Protein AF-A0A1Q3LDQ3-F1 (afdb_monomer_lite)

Foldseek 3Di:
DDDPPCPVVLLVLLLLQLVQLVVVCVVCCVVPVVLVVPPPVQVVLNVCSVVSNSVSNVVSSVVSCVVVVHDGQDSVRSPDPPDD

Radius of gyration: 14.41 Å; chains: 1; bounding box: 32×40×40 Å

pLDDT: mean 72.15, std 16.08, range [32.66, 90.19]

Secondary structure (DSSP, 8-state):
------TTTTHHHHHHHHHHHHHHHHHHTTTTHHHHTT-HHHHHHHHHHHTT-HHHHHHHHHHHHHHTTPPPPPGGG-S-----

Sequence (84 aa):
MSAFSSAASANMDDAAYCQALIKKYHTFAPAHRSEMAGTVDVNVAIEQCRTGNPAGGIPVLEKKLRDARLDLPSRDAAAPAAKP

Structure (mmCIF, N/CA/C/O backbone):
data_AF-A0A1Q3LDQ3-F1
#
_entry.id   AF-A0A1Q3LDQ3-F1
#
loop_
_atom_site.group_PDB
_atom_site.id
_atom_site.type_symbol
_atom_site.label_atom_id
_atom_site.label_alt_id
_atom_site.label_comp_id
_atom_site.label_asym_id
_atom_site.label_entity_id
_atom_site.label_seq_id
_atom_site.pdbx_PDB_ins_code
_atom_site.Cartn_x
_atom_site.Cartn_y
_atom_site.Cartn_z
_atom_site.occupancy
_atom_site.B_iso_or_equiv
_atom_site.auth_seq_id
_atom_site.auth_comp_id
_atom_site.auth_asym_id
_atom_site.auth_atom_id
_atom_site.pdbx_PDB_model_num
ATOM 1 N N . MET A 1 1 ? -19.602 22.414 26.369 1.00 41.88 1 MET A N 1
ATOM 2 C CA . MET A 1 1 ? -20.014 21.720 25.131 1.00 41.88 1 MET A CA 1
ATOM 3 C C . MET A 1 1 ? -19.072 20.557 24.879 1.00 41.88 1 MET A C 1
ATOM 5 O O . MET A 1 1 ? -17.901 20.788 24.611 1.00 41.88 1 MET A O 1
ATOM 9 N N . SER A 1 2 ? -19.567 19.328 24.997 1.00 55.34 2 SER A N 1
ATOM 10 C CA . SER A 1 2 ? -18.879 18.131 24.510 1.00 55.34 2 SER A CA 1
ATOM 11 C C . SER A 1 2 ? -18.948 18.099 22.98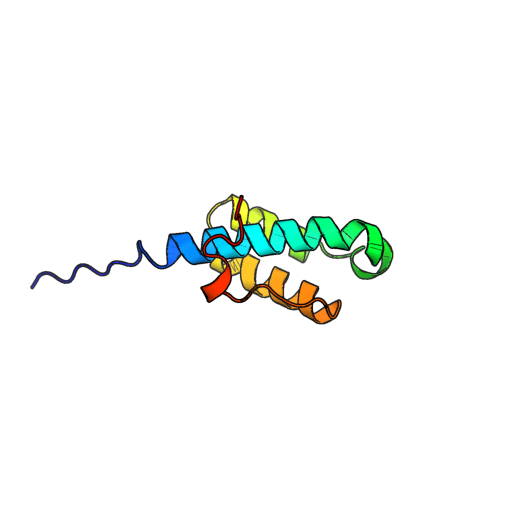0 1.00 55.34 2 SER A C 1
ATOM 13 O O . SER A 1 2 ? -20.038 18.221 22.429 1.00 55.34 2 SER A O 1
ATOM 15 N N . ALA A 1 3 ? -17.814 17.917 22.304 1.00 45.91 3 ALA A N 1
ATOM 16 C CA . ALA A 1 3 ? -17.759 17.555 20.888 1.00 45.91 3 ALA A CA 1
ATOM 17 C C . ALA A 1 3 ? -16.700 16.464 20.722 1.00 45.91 3 ALA A C 1
ATOM 19 O O . ALA A 1 3 ? -15.510 16.719 20.549 1.00 45.91 3 ALA A O 1
ATOM 20 N N . PHE A 1 4 ? -17.160 15.225 20.863 1.00 51.62 4 PHE A N 1
ATOM 21 C CA . PHE A 1 4 ? -16.400 14.022 20.575 1.00 51.62 4 PHE A CA 1
ATOM 22 C C . PHE A 1 4 ? -16.201 13.967 19.055 1.00 51.62 4 PHE A C 1
ATOM 24 O O . PHE A 1 4 ? -17.095 13.560 18.317 1.00 51.62 4 PHE A O 1
ATOM 31 N N . SER A 1 5 ? -15.055 14.443 1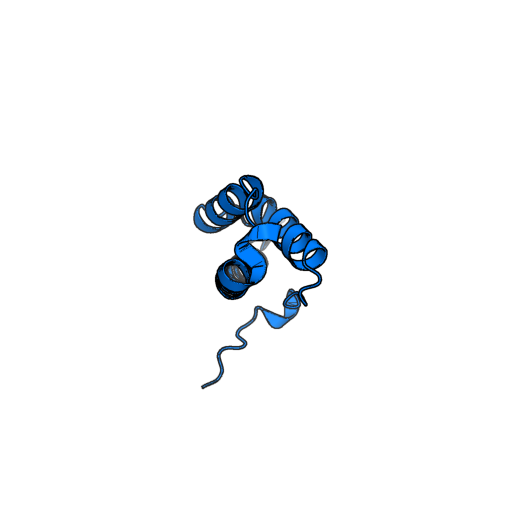8.566 1.00 44.91 5 SER A N 1
ATOM 32 C CA . SER A 1 5 ? -14.662 14.190 17.180 1.00 44.91 5 SER A CA 1
ATOM 33 C C . SER A 1 5 ? -14.118 12.768 17.115 1.00 44.91 5 SER A C 1
ATOM 35 O O . SER A 1 5 ? -12.929 12.533 17.326 1.00 44.91 5 SER A O 1
ATOM 37 N N . SER A 1 6 ? -15.015 11.810 16.875 1.00 46.00 6 SER A N 1
ATOM 38 C CA . SER A 1 6 ? -14.684 10.435 16.495 1.00 46.00 6 SER A CA 1
ATOM 39 C C . SER A 1 6 ? -13.909 10.422 15.171 1.00 46.00 6 SER A C 1
ATOM 41 O O . SER A 1 6 ? -14.450 10.072 14.131 1.00 46.00 6 SER A O 1
ATOM 43 N N . ALA A 1 7 ? -12.620 10.759 15.197 1.00 48.12 7 ALA A N 1
ATOM 44 C CA . ALA A 1 7 ? -11.685 10.414 14.123 1.00 48.12 7 ALA A CA 1
ATOM 45 C C . ALA A 1 7 ? -11.198 8.951 14.232 1.00 48.12 7 ALA A C 1
ATOM 47 O O . ALA A 1 7 ? -10.416 8.483 13.412 1.00 48.12 7 ALA A O 1
ATOM 48 N N . ALA A 1 8 ? -11.677 8.197 15.228 1.00 46.94 8 ALA A N 1
ATOM 49 C CA . ALA A 1 8 ? -11.270 6.815 15.476 1.00 46.94 8 ALA A CA 1
ATOM 50 C C . ALA A 1 8 ? -11.961 5.771 14.571 1.00 46.94 8 ALA A C 1
ATOM 52 O O . ALA A 1 8 ? -11.590 4.602 14.617 1.00 46.94 8 ALA A O 1
ATOM 53 N N . SER A 1 9 ? -12.936 6.167 13.739 1.00 45.09 9 SER A N 1
ATOM 54 C CA . SER A 1 9 ? -13.718 5.233 12.903 1.00 45.09 9 SER A CA 1
ATOM 55 C C . SER A 1 9 ? -13.414 5.304 11.401 1.00 45.09 9 SER A C 1
ATOM 57 O O . SER A 1 9 ? -13.758 4.369 10.693 1.00 45.09 9 SER A O 1
ATOM 59 N N . ALA A 1 10 ? -12.719 6.343 10.919 1.00 51.47 10 ALA A N 1
ATOM 60 C CA . ALA A 1 10 ? -12.159 6.380 9.557 1.00 51.47 10 ALA A CA 1
ATOM 61 C C . ALA A 1 10 ? -10.769 5.714 9.484 1.00 51.47 10 ALA A C 1
ATOM 63 O O . ALA A 1 10 ? -10.376 5.161 8.464 1.00 51.47 10 ALA A O 1
ATOM 64 N N . ASN A 1 11 ? -10.045 5.691 10.609 1.00 51.66 11 ASN A N 1
ATOM 65 C CA . ASN A 1 11 ? -8.674 5.187 10.675 1.00 51.66 11 ASN A CA 1
ATOM 66 C C . ASN A 1 11 ? -8.565 3.659 10.498 1.00 51.66 11 ASN A C 1
ATOM 68 O O . ASN A 1 11 ? -7.529 3.159 10.065 1.00 51.66 11 ASN A O 1
ATOM 72 N N . MET A 1 12 ? -9.624 2.912 10.835 1.00 53.69 12 MET A N 1
ATOM 73 C CA . MET A 1 12 ? -9.673 1.462 10.608 1.00 53.69 12 MET A CA 1
ATOM 74 C C . MET A 1 12 ? -9.814 1.131 9.118 1.00 53.69 12 MET A C 1
ATOM 76 O O . MET A 1 12 ? -9.182 0.190 8.640 1.00 53.69 12 MET A O 1
ATOM 80 N N . ASP A 1 13 ? -10.594 1.930 8.387 1.00 74.00 13 ASP A N 1
ATOM 81 C CA . ASP A 1 13 ? -10.889 1.699 6.974 1.00 74.00 13 ASP A CA 1
ATOM 82 C C . ASP A 1 13 ? -9.690 2.059 6.090 1.00 74.00 13 ASP A C 1
ATOM 84 O O . ASP A 1 13 ? -9.283 1.256 5.260 1.00 74.00 13 ASP A O 1
ATOM 88 N N . ASP A 1 14 ? -9.015 3.188 6.345 1.00 77.56 14 ASP A N 1
ATOM 89 C CA . ASP A 1 14 ? -7.787 3.551 5.621 1.00 77.56 14 ASP A CA 1
ATOM 90 C C . ASP A 1 14 ? -6.639 2.552 5.872 1.00 77.56 14 ASP A C 1
ATOM 92 O O . ASP A 1 14 ? -5.886 2.211 4.956 1.00 77.56 14 ASP A O 1
ATOM 96 N N . ALA A 1 15 ? -6.499 2.026 7.094 1.00 79.75 15 ALA A N 1
ATOM 97 C CA . ALA A 1 15 ? -5.498 1.001 7.389 1.00 79.75 15 ALA A CA 1
ATOM 98 C C . ALA A 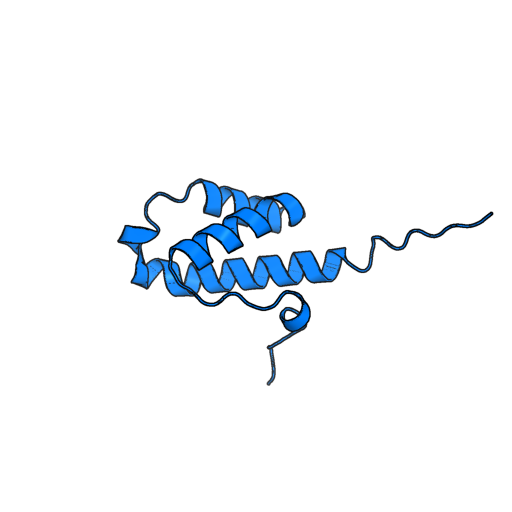1 15 ? -5.804 -0.321 6.659 1.00 79.75 15 ALA A C 1
ATOM 100 O O . ALA A 1 15 ? -4.908 -0.906 6.041 1.00 79.75 15 ALA A O 1
ATOM 101 N N . ALA A 1 16 ? -7.064 -0.769 6.680 1.00 83.12 16 ALA A N 1
ATOM 102 C CA . ALA A 1 16 ? -7.516 -1.949 5.941 1.00 83.12 16 ALA A CA 1
ATOM 103 C C . ALA A 1 16 ? -7.364 -1.759 4.424 1.00 83.12 16 ALA A C 1
ATOM 105 O O . ALA A 1 16 ? -6.858 -2.644 3.726 1.00 83.12 16 ALA A O 1
ATOM 106 N N . TYR A 1 17 ? -7.712 -0.574 3.926 1.00 85.00 17 TYR A N 1
ATOM 107 C CA . TYR A 1 17 ? -7.556 -0.182 2.534 1.00 85.00 17 TYR A CA 1
ATOM 108 C C . TYR A 1 17 ? -6.097 -0.224 2.107 1.00 85.00 17 TYR A C 1
ATOM 110 O O . TYR A 1 17 ? -5.761 -0.827 1.084 1.00 85.00 17 TYR A O 1
ATOM 118 N N . CYS A 1 18 ? -5.198 0.335 2.919 1.00 87.88 18 CYS A N 1
ATOM 119 C CA . CYS A 1 18 ? -3.795 0.296 2.569 1.00 87.88 18 CYS A CA 1
ATOM 120 C C . CYS A 1 18 ? -3.244 -1.135 2.553 1.00 87.88 18 CYS A C 1
ATOM 122 O O . CYS A 1 18 ? -2.536 -1.502 1.618 1.00 87.88 18 CYS A O 1
ATOM 124 N N . GLN A 1 19 ? -3.627 -1.990 3.505 1.00 86.00 19 GLN A N 1
ATOM 125 C CA . GLN A 1 19 ? -3.247 -3.408 3.472 1.00 86.00 19 GLN A CA 1
ATOM 126 C C . GLN A 1 19 ? -3.757 -4.121 2.209 1.00 86.00 19 GLN A C 1
ATOM 128 O O . GLN A 1 19 ? -3.022 -4.905 1.601 1.00 86.00 19 GLN A O 1
ATOM 133 N N . ALA A 1 20 ? -4.979 -3.817 1.760 1.00 87.12 20 ALA A N 1
ATOM 134 C CA . ALA A 1 20 ? -5.523 -4.358 0.517 1.00 87.12 20 ALA A CA 1
ATOM 135 C C . ALA A 1 20 ? -4.698 -3.928 -0.711 1.00 87.12 20 ALA A C 1
ATOM 137 O O . ALA A 1 20 ? -4.381 -4.763 -1.564 1.00 87.12 20 ALA A O 1
ATOM 138 N N . LEU A 1 21 ? -4.287 -2.657 -0.780 1.00 86.25 21 LEU A N 1
ATOM 139 C CA . LEU A 1 21 ? -3.425 -2.144 -1.850 1.00 86.25 21 LEU A CA 1
ATOM 140 C C . LEU A 1 21 ? -2.044 -2.806 -1.848 1.00 86.25 21 LEU A C 1
ATOM 142 O O . LEU A 1 21 ? -1.562 -3.209 -2.905 1.00 86.25 21 LEU A O 1
ATOM 146 N N . ILE A 1 22 ? -1.429 -2.969 -0.673 1.00 86.81 22 ILE A N 1
ATOM 147 C CA . ILE A 1 22 ? -0.129 -3.638 -0.507 1.00 86.81 22 ILE A CA 1
ATOM 148 C C . ILE A 1 22 ? -0.215 -5.085 -1.000 1.00 86.81 22 ILE A C 1
ATOM 150 O O . ILE A 1 22 ? 0.608 -5.528 -1.803 1.00 86.81 22 ILE A O 1
ATOM 154 N N . LYS A 1 23 ? -1.248 -5.822 -0.574 1.00 86.56 23 LYS A N 1
ATOM 155 C CA . LYS A 1 23 ? -1.477 -7.208 -1.005 1.00 86.56 23 LYS A CA 1
ATOM 156 C C . LYS A 1 23 ? -1.652 -7.301 -2.520 1.00 86.56 23 LYS A C 1
ATOM 158 O O . LYS A 1 23 ? -1.083 -8.194 -3.152 1.00 86.56 23 LYS A O 1
ATOM 163 N N . LYS A 1 24 ? -2.396 -6.361 -3.111 1.00 84.06 24 LYS A N 1
ATOM 164 C CA . LYS A 1 24 ? -2.566 -6.272 -4.562 1.00 84.06 24 LYS A CA 1
ATOM 165 C C . LYS A 1 24 ? -1.217 -6.029 -5.235 1.00 84.06 24 LYS A C 1
ATOM 167 O O . LYS A 1 24 ? -0.802 -6.840 -6.056 1.00 84.06 24 LYS A O 1
ATOM 172 N N . TYR A 1 25 ? -0.479 -5.008 -4.810 1.00 82.88 25 TYR A N 1
ATOM 173 C CA . TYR A 1 25 ? 0.854 -4.710 -5.329 1.00 82.88 25 TYR A CA 1
ATOM 174 C C . TYR A 1 25 ? 1.777 -5.934 -5.299 1.00 82.88 25 TYR A C 1
ATOM 176 O O . TYR A 1 25 ? 2.325 -6.290 -6.334 1.00 82.88 25 TYR A O 1
ATOM 184 N N . HIS A 1 26 ? 1.881 -6.654 -4.179 1.00 82.75 26 HIS A N 1
ATOM 185 C CA . HIS A 1 26 ? 2.717 -7.860 -4.099 1.00 82.75 26 HIS A CA 1
ATOM 186 C C . HIS A 1 26 ? 2.252 -9.012 -4.997 1.00 82.75 26 HIS A C 1
ATOM 188 O O . HIS A 1 26 ? 3.083 -9.798 -5.444 1.00 82.75 26 HIS A O 1
ATOM 194 N N . THR A 1 27 ? 0.952 -9.109 -5.281 1.00 83.00 27 THR A N 1
ATOM 195 C CA . THR A 1 27 ? 0.406 -10.122 -6.198 1.00 83.00 27 THR A CA 1
ATOM 196 C C . THR A 1 27 ? 0.768 -9.807 -7.654 1.00 83.00 27 THR A C 1
ATOM 198 O O . THR A 1 27 ? 1.091 -10.713 -8.417 1.00 83.00 27 THR A O 1
ATOM 201 N N . PHE A 1 28 ? 0.765 -8.526 -8.038 1.00 75.56 28 PHE A N 1
ATOM 202 C CA . PHE A 1 28 ? 1.007 -8.092 -9.421 1.00 75.56 28 PHE A CA 1
ATOM 203 C C . PHE A 1 28 ? 2.478 -7.752 -9.726 1.00 75.56 28 PHE A C 1
ATOM 205 O O . PHE A 1 28 ? 2.934 -7.947 -10.853 1.00 75.56 28 PHE A O 1
ATOM 212 N N . ALA A 1 29 ? 3.254 -7.310 -8.736 1.00 75.44 29 ALA A N 1
ATOM 213 C CA . ALA A 1 29 ? 4.666 -6.956 -8.876 1.00 75.44 29 ALA A CA 1
ATOM 214 C C . ALA A 1 29 ? 5.567 -8.035 -9.501 1.00 75.44 29 ALA A C 1
ATOM 216 O O . ALA A 1 29 ? 6.411 -7.666 -10.317 1.00 75.44 29 ALA A O 1
ATOM 217 N N . PRO A 1 30 ? 5.445 -9.342 -9.190 1.00 72.19 30 PRO A N 1
ATOM 218 C CA . PRO A 1 30 ? 6.281 -10.350 -9.841 1.00 72.19 30 PRO A CA 1
ATOM 219 C C . PRO A 1 30 ? 5.954 -10.523 -11.331 1.00 72.19 30 PRO A C 1
ATOM 221 O O . PRO A 1 30 ? 6.872 -10.757 -12.114 1.00 72.19 30 PRO A O 1
ATOM 224 N N . ALA A 1 31 ? 4.688 -10.366 -11.732 1.00 73.62 31 ALA A N 1
ATOM 225 C CA . ALA A 1 31 ? 4.261 -10.456 -13.132 1.00 73.62 31 ALA A CA 1
ATOM 226 C C . ALA A 1 31 ? 4.652 -9.209 -13.946 1.00 73.62 31 ALA A C 1
ATOM 228 O O . ALA A 1 31 ? 5.007 -9.319 -15.115 1.00 73.62 31 ALA A O 1
ATOM 229 N N . HIS A 1 32 ? 4.663 -8.038 -13.306 1.00 71.00 32 HIS A N 1
ATOM 230 C CA . HIS A 1 32 ? 4.975 -6.744 -13.923 1.00 71.00 32 HIS A CA 1
ATOM 231 C C . HIS A 1 32 ? 6.304 -6.173 -13.427 1.00 71.00 32 HIS A C 1
ATOM 233 O O . HIS A 1 32 ? 6.473 -4.959 -13.299 1.00 71.00 32 HIS A O 1
ATOM 239 N N . ARG A 1 33 ? 7.271 -7.049 -13.127 1.00 67.00 33 ARG A N 1
ATOM 240 C CA . ARG A 1 33 ? 8.529 -6.657 -12.481 1.00 67.00 33 ARG A CA 1
ATOM 241 C C . ARG A 1 33 ? 9.253 -5.549 -13.241 1.00 67.00 33 ARG A C 1
ATOM 243 O O . ARG A 1 33 ? 9.805 -4.685 -12.585 1.00 67.00 33 ARG A O 1
ATOM 250 N N . SER A 1 34 ? 9.215 -5.519 -14.572 1.00 66.94 34 SER A N 1
ATOM 251 C CA . SER A 1 34 ? 9.841 -4.449 -15.368 1.00 66.94 34 SER A CA 1
ATOM 252 C C . SER A 1 34 ? 9.128 -3.093 -15.254 1.00 66.94 34 SER A C 1
ATOM 254 O O . SER A 1 34 ? 9.793 -2.066 -15.266 1.00 66.94 34 SER A O 1
ATOM 256 N N . GLU A 1 35 ? 7.802 -3.068 -15.088 1.00 65.25 35 GLU A N 1
ATOM 257 C CA . GLU A 1 35 ? 7.016 -1.835 -14.873 1.00 65.25 35 GLU A CA 1
ATOM 258 C C . GLU A 1 35 ? 7.063 -1.362 -13.405 1.00 65.25 35 GLU A C 1
ATOM 260 O O . GLU A 1 35 ? 6.838 -0.187 -13.091 1.00 65.25 35 GLU A O 1
ATOM 265 N N . MET A 1 36 ? 7.372 -2.283 -12.487 1.00 65.69 36 MET A N 1
ATOM 266 C CA . MET A 1 36 ? 7.470 -2.037 -11.043 1.00 65.69 36 MET A CA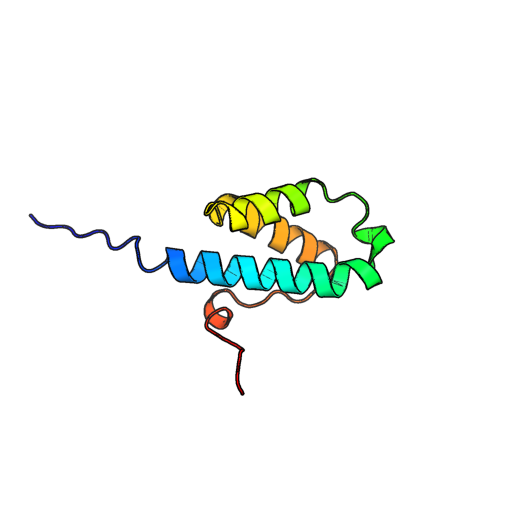 1
ATOM 267 C C . MET A 1 36 ? 8.921 -1.970 -10.519 1.00 65.69 36 MET A C 1
ATOM 269 O O . MET A 1 36 ? 9.148 -1.638 -9.351 1.00 65.69 36 MET A O 1
ATOM 273 N N . ALA A 1 37 ? 9.921 -2.241 -11.362 1.00 54.62 37 ALA A N 1
ATOM 274 C CA . ALA A 1 37 ? 11.345 -2.088 -11.068 1.00 54.62 37 ALA A CA 1
ATOM 275 C C . ALA A 1 37 ? 11.704 -0.598 -11.112 1.00 54.62 37 ALA A C 1
ATOM 277 O O . ALA A 1 37 ? 12.031 -0.045 -12.153 1.00 54.62 37 ALA A O 1
ATOM 278 N N . GLY A 1 38 ? 11.580 0.073 -9.972 1.00 58.59 38 GLY A N 1
ATOM 279 C CA . GLY A 1 38 ? 11.822 1.515 -9.852 1.00 58.59 38 GLY A CA 1
ATOM 280 C C . GLY A 1 38 ? 10.994 2.190 -8.765 1.00 58.59 38 GLY A C 1
ATOM 281 O O . GLY A 1 38 ? 11.152 3.377 -8.512 1.00 58.59 38 GLY A O 1
ATOM 282 N N . THR A 1 39 ? 10.113 1.445 -8.098 1.00 70.56 39 THR A N 1
ATOM 283 C CA . THR A 1 39 ? 9.120 2.027 -7.196 1.00 70.56 39 THR A CA 1
ATOM 284 C C . THR A 1 39 ? 9.599 2.136 -5.748 1.00 70.56 39 THR A C 1
ATOM 286 O O . THR A 1 39 ? 8.996 1.571 -4.835 1.00 70.56 39 THR A O 1
ATOM 289 N N . VAL A 1 40 ? 10.682 2.889 -5.524 1.00 78.56 40 VAL A N 1
ATOM 290 C CA . VAL A 1 40 ? 11.113 3.280 -4.166 1.00 78.56 40 VAL A CA 1
ATOM 291 C C . VAL A 1 40 ? 9.949 3.934 -3.418 1.00 78.56 40 VAL A C 1
ATOM 293 O O . VAL A 1 40 ? 9.692 3.584 -2.268 1.00 78.56 40 VAL A O 1
ATOM 296 N N . ASP A 1 41 ? 9.169 4.773 -4.102 1.00 82.00 41 ASP A N 1
ATOM 297 C CA . ASP A 1 41 ? 7.963 5.404 -3.562 1.00 82.00 41 ASP A CA 1
ATOM 298 C C . ASP A 1 41 ? 6.921 4.397 -3.063 1.00 82.00 41 ASP A C 1
ATOM 300 O O . ASP A 1 41 ? 6.299 4.631 -2.031 1.00 82.00 41 ASP A O 1
ATOM 304 N N . VAL A 1 42 ? 6.747 3.247 -3.729 1.00 83.38 42 VAL A N 1
ATOM 305 C CA . VAL A 1 42 ? 5.807 2.219 -3.246 1.00 83.38 42 VAL A CA 1
ATOM 306 C C . VAL A 1 42 ? 6.351 1.500 -2.025 1.00 83.38 42 VAL A C 1
ATOM 308 O O . VAL A 1 42 ? 5.583 1.243 -1.107 1.00 83.38 42 VAL A O 1
ATOM 311 N N . ASN A 1 43 ? 7.653 1.218 -1.952 1.00 85.31 43 ASN A N 1
ATOM 312 C CA . ASN A 1 43 ? 8.230 0.666 -0.723 1.00 85.31 43 ASN A CA 1
ATOM 313 C C . ASN A 1 43 ? 8.066 1.637 0.453 1.00 85.31 43 ASN A C 1
ATOM 315 O O . ASN A 1 43 ? 7.678 1.217 1.540 1.00 85.31 43 ASN A O 1
ATOM 319 N N . VAL A 1 44 ? 8.291 2.934 0.228 1.00 89.25 44 VAL A N 1
ATOM 320 C CA . VAL A 1 44 ? 8.037 3.972 1.236 1.00 89.25 44 VAL A CA 1
ATOM 321 C C . VAL A 1 44 ? 6.555 4.010 1.610 1.00 89.25 44 VAL A C 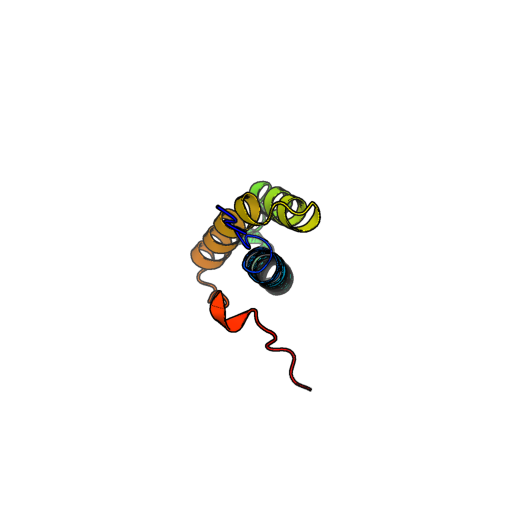1
ATOM 323 O O . VAL A 1 44 ? 6.232 4.072 2.790 1.00 89.25 44 VAL A O 1
ATOM 326 N N . ALA A 1 45 ? 5.646 3.913 0.642 1.00 88.38 45 ALA A N 1
ATOM 327 C CA . ALA A 1 45 ? 4.207 3.880 0.885 1.00 88.3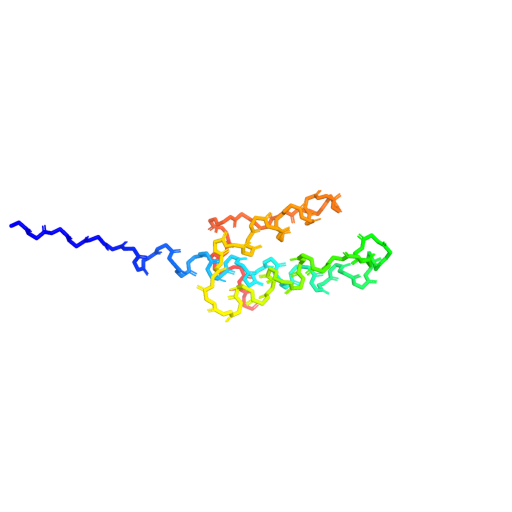8 45 ALA A CA 1
ATOM 328 C C . ALA A 1 45 ? 3.754 2.648 1.685 1.00 88.38 45 ALA A C 1
ATOM 330 O O . ALA A 1 45 ? 2.955 2.778 2.612 1.00 88.38 45 ALA A O 1
ATOM 331 N N . ILE A 1 46 ? 4.295 1.467 1.368 1.00 87.62 46 ILE A N 1
ATOM 332 C CA . ILE A 1 46 ? 4.086 0.225 2.124 1.00 87.62 46 ILE A CA 1
ATOM 333 C C . ILE A 1 46 ? 4.524 0.438 3.578 1.00 87.62 46 ILE A C 1
ATOM 335 O O . ILE A 1 46 ? 3.758 0.150 4.498 1.00 87.62 46 ILE A O 1
ATOM 339 N N . GLU A 1 47 ? 5.716 0.994 3.801 1.00 90.19 47 GLU A N 1
ATOM 340 C CA . GLU A 1 47 ? 6.224 1.264 5.151 1.00 90.19 47 GLU A CA 1
ATOM 341 C C . GLU A 1 47 ? 5.409 2.334 5.887 1.00 90.19 47 GLU A C 1
ATOM 343 O O . GLU A 1 47 ? 5.109 2.171 7.069 1.00 90.19 47 GLU A O 1
ATOM 348 N N . GLN A 1 48 ? 4.963 3.392 5.208 1.00 89.31 48 GLN A N 1
ATOM 349 C CA . GLN A 1 48 ? 4.069 4.392 5.801 1.00 89.31 48 GLN A CA 1
ATOM 350 C C . GLN A 1 48 ? 2.760 3.753 6.270 1.00 89.31 48 GLN A C 1
ATOM 352 O O . GLN A 1 48 ? 2.310 3.999 7.385 1.00 89.31 48 GLN A O 1
ATOM 357 N N . CYS A 1 49 ? 2.196 2.836 5.492 1.00 87.94 49 CYS A N 1
ATOM 358 C CA . CYS A 1 49 ? 1.004 2.112 5.911 1.00 87.94 49 CYS A CA 1
ATOM 359 C C . CYS A 1 49 ? 1.249 1.131 7.059 1.00 87.94 49 CYS A C 1
ATOM 361 O O . CYS A 1 49 ? 0.389 0.981 7.924 1.00 87.94 49 CYS A O 1
ATOM 363 N N . ARG A 1 50 ? 2.423 0.493 7.118 1.00 85.00 50 ARG A N 1
ATOM 364 C CA . ARG A 1 50 ? 2.804 -0.388 8.237 1.00 85.00 50 ARG A CA 1
ATOM 365 C C . ARG A 1 50 ? 3.087 0.377 9.528 1.00 85.00 50 ARG A C 1
ATOM 367 O O . ARG A 1 50 ? 2.826 -0.145 10.605 1.00 85.00 50 ARG A O 1
ATOM 374 N N . THR A 1 51 ? 3.591 1.603 9.425 1.00 87.00 51 THR A N 1
ATOM 375 C CA . THR A 1 51 ? 3.902 2.478 10.568 1.00 87.00 51 THR A CA 1
ATOM 376 C C . THR A 1 51 ? 2.690 3.267 11.076 1.00 87.00 51 THR A C 1
ATOM 378 O O . THR A 1 51 ? 2.816 4.027 12.032 1.00 87.00 51 THR A O 1
ATOM 381 N N . GLY A 1 52 ? 1.505 3.067 10.485 1.00 82.31 52 GLY A N 1
ATOM 382 C CA . GLY A 1 52 ? 0.267 3.726 10.912 1.00 82.31 52 GLY A CA 1
ATOM 383 C C . GLY A 1 52 ? 0.031 5.097 10.276 1.00 82.31 52 GLY A C 1
ATOM 384 O O . GLY A 1 52 ? -0.792 5.860 10.771 1.00 82.31 52 GLY A O 1
ATOM 385 N N . ASN A 1 53 ? 0.710 5.403 9.168 1.00 85.38 53 ASN A N 1
ATOM 386 C CA . ASN A 1 53 ? 0.475 6.573 8.324 1.00 85.38 53 ASN A CA 1
ATOM 387 C C . ASN A 1 53 ? -0.140 6.173 6.961 1.00 85.38 53 ASN A C 1
ATOM 389 O O . ASN A 1 53 ? 0.508 6.294 5.915 1.00 85.38 53 ASN A O 1
ATOM 393 N N . PRO A 1 54 ? -1.396 5.688 6.929 1.00 83.19 54 PRO A N 1
ATOM 394 C CA . PRO A 1 54 ? -2.040 5.297 5.679 1.00 83.19 54 PRO A CA 1
ATOM 395 C C . PRO A 1 54 ? -2.276 6.496 4.745 1.00 83.19 54 PRO A C 1
ATOM 397 O O . PRO A 1 54 ? -2.208 6.345 3.528 1.00 83.19 54 PRO A O 1
ATOM 400 N N . ALA A 1 55 ? -2.463 7.702 5.291 1.00 83.69 55 ALA A N 1
ATOM 401 C CA . ALA A 1 55 ? -2.719 8.915 4.515 1.00 83.69 55 ALA A CA 1
ATOM 402 C C . ALA A 1 55 ? -1.592 9.262 3.525 1.00 83.69 55 ALA A C 1
ATOM 404 O O . ALA A 1 55 ? -1.867 9.783 2.445 1.00 83.69 55 ALA A O 1
ATOM 405 N N . GLY A 1 56 ? -0.335 8.959 3.865 1.00 84.31 56 GLY A N 1
ATOM 406 C CA . GLY A 1 56 ? 0.798 9.174 2.964 1.00 84.31 56 GLY A CA 1
ATOM 407 C C . GLY A 1 56 ? 1.063 8.008 2.002 1.00 84.31 56 GLY A C 1
ATOM 408 O O . GLY A 1 56 ? 1.481 8.234 0.866 1.00 84.31 56 GLY A O 1
ATOM 409 N N . GLY A 1 57 ? 0.763 6.768 2.408 1.00 86.19 57 GLY A N 1
ATOM 410 C CA . GLY A 1 57 ? 1.028 5.579 1.592 1.00 86.19 57 GLY A CA 1
ATOM 411 C C . GLY A 1 57 ? -0.055 5.262 0.556 1.00 86.19 57 GLY A C 1
ATOM 412 O O . GLY A 1 57 ? 0.252 4.935 -0.593 1.00 86.19 57 GLY A O 1
ATOM 413 N N . ILE A 1 58 ? -1.330 5.409 0.922 1.00 88.44 58 ILE A N 1
ATOM 414 C CA . ILE A 1 58 ? -2.462 5.107 0.041 1.00 88.44 58 ILE A CA 1
ATOM 415 C C . ILE A 1 58 ? -2.385 5.829 -1.320 1.00 88.44 58 ILE A C 1
ATOM 417 O O . ILE A 1 58 ? -2.446 5.138 -2.339 1.00 88.44 58 ILE A O 1
ATOM 421 N N . PRO A 1 59 ? -2.224 7.168 -1.408 1.00 88.25 59 PRO A N 1
ATOM 422 C CA . PRO A 1 59 ? -2.264 7.856 -2.701 1.00 88.25 59 PRO A CA 1
ATOM 423 C C . PRO A 1 59 ? -1.141 7.413 -3.650 1.00 88.25 59 PRO A C 1
ATOM 425 O O . PRO A 1 59 ? -1.324 7.410 -4.869 1.00 88.25 59 PRO A O 1
ATOM 428 N N . VAL A 1 60 ? 0.008 7.001 -3.108 1.00 88.50 60 VAL A N 1
ATOM 429 C CA . VAL A 1 60 ? 1.148 6.497 -3.885 1.00 88.50 60 VAL A CA 1
ATOM 430 C C . VAL A 1 60 ? 0.861 5.097 -4.428 1.00 88.50 60 VAL A C 1
ATOM 432 O O . VAL A 1 60 ? 1.030 4.851 -5.625 1.00 88.50 60 VAL A O 1
ATOM 435 N N . LEU A 1 61 ? 0.376 4.197 -3.568 1.00 85.94 61 LEU A N 1
ATOM 436 C CA . LEU A 1 61 ? -0.021 2.839 -3.945 1.00 85.94 61 LEU A CA 1
ATOM 437 C C . LEU A 1 61 ? -1.153 2.852 -4.981 1.00 85.94 61 LEU A C 1
ATOM 439 O O . LEU A 1 61 ? -1.056 2.179 -6.007 1.00 85.94 61 LEU A O 1
ATOM 443 N N . GLU A 1 62 ? -2.188 3.665 -4.760 1.00 87.38 62 GLU A N 1
ATOM 444 C CA . GLU A 1 62 ? -3.293 3.846 -5.701 1.00 87.38 62 GLU A CA 1
ATOM 445 C C . GLU A 1 62 ? -2.801 4.336 -7.066 1.00 87.38 62 GLU A C 1
ATOM 447 O O . GLU A 1 62 ? -3.180 3.790 -8.104 1.00 87.38 62 GLU A O 1
ATOM 452 N N . LYS A 1 63 ? -1.936 5.359 -7.078 1.00 85.94 63 LYS A N 1
ATOM 453 C CA . LYS A 1 63 ? -1.398 5.912 -8.321 1.00 85.94 63 LYS A CA 1
ATOM 454 C C . LYS A 1 63 ? -0.602 4.867 -9.090 1.00 85.94 63 LYS A C 1
ATOM 456 O O . LYS A 1 63 ? -0.814 4.744 -10.291 1.00 85.94 63 LYS A O 1
ATOM 461 N N . LYS A 1 64 ? 0.267 4.100 -8.423 1.00 83.88 64 LYS A N 1
ATOM 462 C CA . LYS A 1 64 ? 1.085 3.089 -9.105 1.00 83.88 64 LYS A CA 1
ATOM 463 C C . LYS A 1 64 ? 0.242 1.950 -9.669 1.00 83.88 64 LYS A C 1
ATOM 465 O O . LYS A 1 64 ? 0.468 1.530 -10.798 1.00 83.88 64 LYS A O 1
ATOM 470 N N . LEU A 1 65 ? -0.727 1.459 -8.901 1.00 84.19 65 LEU A N 1
ATOM 471 C CA . LEU A 1 65 ? -1.626 0.407 -9.366 1.00 84.19 65 LEU A CA 1
ATOM 472 C C . LEU A 1 65 ? -2.469 0.896 -10.560 1.00 84.19 65 LEU A C 1
ATOM 474 O O . LEU A 1 65 ? -2.584 0.169 -11.542 1.00 84.19 65 LEU A O 1
ATOM 478 N N . ARG A 1 66 ? -2.963 2.146 -10.550 1.00 84.44 66 ARG A N 1
ATOM 479 C CA . ARG A 1 66 ? -3.649 2.735 -11.719 1.00 84.44 66 ARG A CA 1
ATOM 480 C C . ARG A 1 66 ? -2.739 2.936 -12.925 1.00 84.44 66 ARG A C 1
ATOM 482 O O . ARG A 1 66 ? -3.180 2.712 -14.047 1.00 84.44 66 ARG A O 1
ATOM 489 N N . ASP A 1 67 ? -1.498 3.359 -12.706 1.00 84.06 67 ASP A N 1
ATOM 490 C CA . ASP A 1 67 ? -0.491 3.534 -13.761 1.00 84.06 67 ASP A CA 1
ATOM 491 C C . ASP A 1 67 ? -0.194 2.201 -14.468 1.00 84.06 67 ASP A C 1
ATOM 493 O O . ASP A 1 67 ? -0.181 2.132 -15.694 1.00 84.06 67 ASP A O 1
ATOM 497 N N . ALA A 1 68 ? -0.139 1.112 -13.695 1.00 78.62 68 ALA A N 1
ATOM 498 C CA . ALA A 1 68 ? -0.070 -0.264 -14.191 1.00 78.62 68 ALA A CA 1
ATOM 499 C C . ALA A 1 68 ? -1.403 -0.792 -14.774 1.00 78.62 68 ALA A C 1
ATOM 501 O O . ALA A 1 68 ? -1.526 -1.982 -15.058 1.00 78.62 68 ALA A O 1
ATOM 502 N N . ARG A 1 69 ? -2.424 0.068 -14.928 1.00 81.50 69 ARG A N 1
ATOM 503 C CA . ARG A 1 69 ? -3.786 -0.262 -15.394 1.00 81.50 69 ARG A CA 1
ATOM 504 C C . ARG A 1 69 ? -4.467 -1.380 -14.598 1.00 81.50 69 ARG A C 1
ATOM 506 O O . ARG A 1 69 ? -5.301 -2.112 -15.129 1.00 81.50 69 ARG A O 1
ATOM 513 N N . LEU A 1 70 ? -4.128 -1.501 -13.318 1.00 78.56 70 LEU A N 1
ATOM 514 C CA . LEU A 1 70 ? -4.756 -2.442 -12.404 1.00 78.56 70 LEU A CA 1
ATOM 515 C C . LEU A 1 70 ? -6.003 -1.810 -11.793 1.00 78.56 70 LEU A C 1
ATOM 517 O O . LEU A 1 70 ? -6.008 -0.647 -11.389 1.00 78.56 70 LEU A O 1
ATOM 521 N N . ASP A 1 71 ? -7.053 -2.616 -11.687 1.00 79.00 71 ASP A N 1
ATOM 522 C CA . ASP A 1 71 ? -8.264 -2.238 -10.973 1.00 79.00 71 ASP A CA 1
ATOM 523 C C . ASP A 1 71 ? -7.946 -1.997 -9.487 1.00 79.00 71 ASP A C 1
ATOM 525 O O . ASP A 1 71 ? -7.203 -2.770 -8.874 1.00 79.00 71 ASP A O 1
ATOM 529 N N . LEU A 1 72 ? -8.467 -0.931 -8.888 1.00 75.00 72 LEU A N 1
ATOM 530 C CA . LEU A 1 72 ? -8.243 -0.640 -7.473 1.00 75.00 72 LEU A CA 1
ATOM 531 C C . LEU A 1 72 ? -9.388 -1.201 -6.632 1.00 75.00 72 LEU A C 1
ATOM 533 O O . LEU A 1 72 ? -10.539 -1.078 -7.040 1.00 75.00 72 LEU A O 1
ATOM 537 N N . PRO A 1 73 ? -9.114 -1.745 -5.431 1.00 69.69 73 PRO A N 1
ATOM 538 C CA . PRO A 1 73 ? -10.193 -1.984 -4.483 1.00 69.69 73 PRO A CA 1
ATOM 539 C C . PRO A 1 73 ? -10.936 -0.660 -4.230 1.00 69.69 73 PRO A C 1
ATOM 541 O O . PRO A 1 73 ? -10.302 0.397 -4.120 1.00 69.69 73 PRO A O 1
ATOM 544 N N . SER A 1 74 ? -12.267 -0.694 -4.156 1.00 67.00 74 SER A N 1
ATOM 545 C CA . SER A 1 74 ? -13.037 0.451 -3.657 1.00 67.00 74 SER A CA 1
ATOM 546 C C . SER A 1 74 ? -12.720 0.649 -2.179 1.00 67.00 74 SER A C 1
ATOM 548 O O . SER A 1 74 ? -12.593 -0.334 -1.448 1.00 67.00 74 SER A O 1
ATOM 550 N N . ARG A 1 75 ? -12.598 1.905 -1.735 1.00 63.69 75 ARG A N 1
ATOM 551 C CA . ARG A 1 75 ? -12.368 2.230 -0.317 1.00 63.69 75 ARG A CA 1
ATOM 552 C C . ARG A 1 75 ? -13.460 1.623 0.562 1.00 63.69 75 ARG A C 1
ATOM 554 O O . ARG A 1 75 ? -13.148 0.888 1.482 1.00 63.69 75 ARG A O 1
ATOM 561 N N . ASP A 1 76 ? -14.708 1.734 0.127 1.00 51.59 76 ASP A N 1
ATOM 562 C CA . ASP A 1 76 ? -15.883 1.143 0.777 1.00 51.59 76 ASP A CA 1
ATOM 563 C C . ASP A 1 76 ? -15.923 -0.402 0.730 1.00 51.59 76 ASP A C 1
ATOM 565 O O . ASP A 1 76 ? -16.673 -1.033 1.471 1.00 51.59 76 ASP A O 1
ATOM 569 N N . ALA A 1 77 ? -15.124 -1.030 -0.143 1.00 49.44 77 ALA A N 1
ATOM 570 C CA . ALA A 1 77 ? -15.025 -2.486 -0.302 1.00 49.44 77 ALA A CA 1
ATOM 571 C C . ALA A 1 77 ? -13.774 -3.092 0.365 1.00 49.44 77 ALA A C 1
ATOM 573 O O . ALA A 1 77 ? -13.556 -4.300 0.258 1.00 49.44 77 ALA A O 1
ATOM 574 N N . ALA A 1 78 ? -12.936 -2.286 1.033 1.00 50.62 78 ALA A N 1
ATOM 575 C CA . ALA A 1 78 ? -11.857 -2.804 1.879 1.00 50.62 78 ALA A CA 1
ATOM 576 C C . ALA A 1 78 ? -12.336 -3.241 3.272 1.00 50.62 78 ALA A C 1
ATOM 578 O O . ALA A 1 78 ? -11.595 -3.924 3.983 1.00 50.62 78 ALA A O 1
ATOM 579 N N . ALA A 1 79 ? -13.600 -2.969 3.611 1.00 42.41 79 ALA A N 1
ATOM 580 C CA . ALA A 1 79 ? -14.368 -3.805 4.526 1.00 42.41 79 ALA A CA 1
ATOM 581 C C . ALA A 1 79 ? -14.508 -5.221 3.919 1.00 42.41 79 ALA A C 1
ATOM 583 O O . ALA A 1 79 ? -14.753 -5.377 2.725 1.00 42.41 79 ALA A O 1
ATOM 584 N N . PRO A 1 80 ? -14.291 -6.282 4.704 1.00 49.75 80 PRO A N 1
ATOM 585 C CA . PRO A 1 80 ? -13.593 -7.491 4.285 1.00 49.75 80 PRO A CA 1
ATOM 586 C C . PRO A 1 80 ? -14.288 -8.239 3.142 1.00 49.75 80 PRO A C 1
ATOM 588 O O . PRO A 1 80 ? -15.192 -9.043 3.361 1.00 49.75 80 PRO A O 1
ATOM 591 N N . ALA A 1 81 ? -13.728 -8.142 1.936 1.00 43.12 81 ALA A N 1
ATOM 592 C CA . ALA A 1 81 ? -13.764 -9.236 0.965 1.00 43.12 81 ALA A CA 1
ATOM 593 C C . ALA A 1 81 ? -12.777 -10.348 1.389 1.00 43.12 81 ALA A C 1
ATOM 595 O O . ALA A 1 81 ? -11.890 -10.766 0.649 1.00 43.12 81 ALA A O 1
ATOM 596 N N . ALA A 1 82 ? -12.922 -10.798 2.633 1.00 51.28 82 ALA A N 1
ATOM 597 C CA . ALA A 1 82 ? -12.555 -12.128 3.070 1.00 51.28 82 ALA A CA 1
ATOM 598 C C . ALA A 1 82 ? -13.883 -12.810 3.392 1.00 51.28 82 ALA A C 1
ATOM 600 O O . ALA A 1 82 ? -14.527 -12.506 4.394 1.00 51.28 82 ALA A O 1
ATOM 601 N N . LYS A 1 83 ? -14.332 -13.685 2.501 1.00 32.66 83 LYS A N 1
ATOM 602 C CA . LYS A 1 83 ? -15.461 -14.574 2.761 1.00 32.66 83 LYS A CA 1
ATOM 603 C C . LYS A 1 83 ? -15.115 -15.953 2.192 1.00 32.66 83 LYS A C 1
ATOM 605 O O . LYS A 1 83 ? -14.413 -16.008 1.185 1.00 32.66 83 LYS A O 1
ATOM 610 N N . PRO A 1 84 ? -15.681 -16.999 2.802 1.00 44.94 84 PRO A N 1
ATOM 611 C CA . PRO A 1 84 ? -15.052 -17.994 3.672 1.00 44.94 84 PRO A CA 1
ATOM 612 C C . PRO A 1 84 ? -14.274 -19.095 2.936 1.00 44.94 84 PRO A C 1
ATOM 614 O O . PRO A 1 84 ? -14.563 -19.344 1.746 1.00 44.94 84 PRO A O 1
#